Protein AF-A0A974YZ16-F1 (afdb_monomer)

Foldseek 3Di:
DKKKWKWWDDDDQVCCVVLQNWDWDWDQDPVRIIMIITIDDDPDVVSVVVNVVVCVVVVIGTPDMDDDD

Nearest PDB structures (foldseek):
  2jzx-assembly1_A  TM=6.320E-01  e=3.773E-01  Homo sapiens
  6i05-assembly1_A  TM=4.194E-01  e=1.159E-01  Pseudomonas aeruginosa
  4rbv-assembly2_C  TM=4.089E-01  e=2.384E-01  Salmonella enterica subsp. enterica serovar Typhimurium str. LT2
  2gv1-assembly1_A  TM=3.900E-01  e=3.773E-01  Escherichia coli
  5ueb-assembly1_A  TM=3.925E-01  e=3.773E-01  Neisseria gonorrhoeae NCCP11945

Secondary structure (DSSP, 8-state):
-EEEEEEES---GGGGGGGTT-EEEEEE-TTS-EEEEEEEE-SSHHHHHHHHHHHHHTT-EEEEEEE--

Radius of gyration: 11.45 Å; Cα contacts (8 Å, |Δi|>4): 122; chains: 1; bounding box: 33×18×26 Å

Structure (mmCIF, N/CA/C/O backbone):
data_AF-A0A974YZ16-F1
#
_entry.id   AF-A0A974YZ16-F1
#
loop_
_atom_site.group_PDB
_atom_site.id
_atom_site.type_symbol
_atom_site.label_atom_id
_atom_site.label_alt_id
_atom_site.label_comp_id
_atom_site.label_asym_id
_atom_site.label_entity_id
_atom_site.label_seq_id
_atom_site.pdbx_PDB_ins_code
_atom_site.Cartn_x
_atom_site.Cartn_y
_atom_site.Cartn_z
_atom_site.occupancy
_atom_site.B_iso_or_equiv
_atom_site.auth_seq_id
_atom_site.auth_comp_id
_atom_site.auth_asym_id
_atom_site.auth_atom_id
_atom_site.pdbx_PDB_model_num
ATOM 1 N N . MET A 1 1 ? -7.810 4.242 12.626 1.00 88.00 1 MET A N 1
ATOM 2 C CA . MET A 1 1 ? -6.590 3.471 12.968 1.00 88.00 1 MET A CA 1
ATOM 3 C C . MET A 1 1 ? -5.590 3.665 11.855 1.00 88.00 1 MET A C 1
ATOM 5 O O . MET A 1 1 ? -5.997 3.653 10.696 1.00 88.00 1 MET A O 1
ATOM 9 N N . GLU A 1 2 ? -4.330 3.890 12.198 1.00 92.25 2 GLU A N 1
ATOM 10 C CA . GLU A 1 2 ? -3.277 4.120 11.211 1.00 92.25 2 GLU A CA 1
ATOM 11 C C . GLU A 1 2 ? -2.654 2.793 10.772 1.00 92.25 2 GLU A C 1
ATOM 13 O O . GLU A 1 2 ? -2.321 1.942 11.605 1.00 92.25 2 GLU A O 1
ATOM 18 N N . TYR A 1 3 ? -2.500 2.619 9.461 1.00 93.88 3 TYR A N 1
ATOM 19 C CA . TYR A 1 3 ? -1.920 1.429 8.858 1.00 93.88 3 TYR A CA 1
ATOM 20 C C . TYR A 1 3 ? -0.762 1.784 7.934 1.00 93.88 3 TYR A C 1
ATOM 22 O O . TYR A 1 3 ? -0.775 2.803 7.245 1.00 93.88 3 TYR A O 1
ATOM 30 N N . GLU A 1 4 ? 0.208 0.879 7.889 1.00 95.00 4 GLU A N 1
ATOM 31 C CA . GLU A 1 4 ? 1.246 0.816 6.871 1.00 95.00 4 GLU A CA 1
ATOM 32 C C . GLU A 1 4 ? 1.063 -0.466 6.056 1.00 95.00 4 GLU A C 1
ATOM 34 O O . GLU A 1 4 ? 0.955 -1.561 6.615 1.00 95.00 4 GLU A O 1
ATOM 39 N N . ILE A 1 5 ? 1.060 -0.325 4.733 1.00 95.19 5 ILE A N 1
ATOM 40 C CA . ILE A 1 5 ? 0.962 -1.421 3.774 1.00 95.19 5 ILE A CA 1
ATOM 41 C C . ILE A 1 5 ? 2.176 -1.353 2.852 1.00 95.19 5 ILE A C 1
ATOM 43 O O . ILE A 1 5 ? 2.502 -0.290 2.325 1.00 95.19 5 ILE A O 1
ATOM 47 N N . LEU A 1 6 ? 2.848 -2.484 2.662 1.00 96.31 6 LEU A N 1
ATOM 48 C CA . LEU A 1 6 ? 3.930 -2.631 1.696 1.00 96.31 6 LEU A CA 1
ATOM 49 C C . LEU A 1 6 ? 3.494 -3.585 0.593 1.00 96.31 6 LEU A C 1
ATOM 51 O O . LEU A 1 6 ? 3.021 -4.687 0.878 1.00 96.31 6 LEU A O 1
ATOM 55 N N . ILE A 1 7 ? 3.692 -3.164 -0.648 1.00 95.69 7 ILE A N 1
ATOM 56 C CA . ILE A 1 7 ? 3.281 -3.887 -1.848 1.00 95.69 7 ILE A CA 1
ATOM 57 C C . ILE A 1 7 ? 4.488 -4.025 -2.773 1.00 95.69 7 ILE A C 1
ATOM 59 O O . ILE A 1 7 ? 5.228 -3.058 -2.943 1.00 95.69 7 ILE A O 1
AT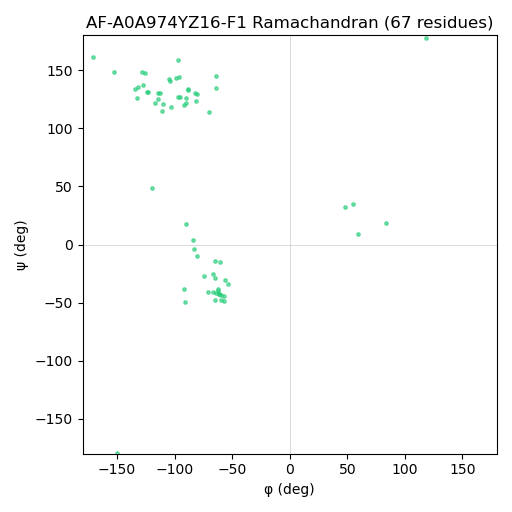OM 63 N N . GLU A 1 8 ? 4.682 -5.193 -3.379 1.00 95.25 8 GLU A N 1
ATOM 64 C CA . GLU A 1 8 ? 5.616 -5.376 -4.496 1.00 95.25 8 GLU A CA 1
ATOM 65 C C . GLU A 1 8 ? 4.935 -4.924 -5.792 1.00 95.25 8 GLU A C 1
ATOM 67 O O . GLU A 1 8 ? 3.849 -5.391 -6.140 1.00 95.25 8 GLU A O 1
ATOM 72 N N . GLY A 1 9 ? 5.570 -3.977 -6.479 1.00 92.62 9 GLY A N 1
ATOM 73 C CA . GLY A 1 9 ? 5.025 -3.239 -7.612 1.00 92.62 9 GLY A CA 1
ATOM 74 C C . GLY A 1 9 ? 4.932 -1.732 -7.355 1.00 92.62 9 GLY A C 1
ATOM 75 O O . GLY A 1 9 ? 5.258 -1.220 -6.280 1.00 92.62 9 GLY A O 1
ATOM 76 N N . GLU A 1 10 ? 4.491 -1.008 -8.378 1.00 91.19 10 GLU A N 1
ATOM 77 C CA . GLU A 1 10 ? 4.372 0.449 -8.372 1.00 91.19 10 GLU A CA 1
ATOM 78 C C . GLU A 1 10 ? 2.907 0.862 -8.531 1.00 91.19 10 GLU A C 1
ATOM 80 O O . GLU A 1 10 ? 2.265 0.531 -9.526 1.00 91.19 10 GLU A O 1
ATOM 85 N N . ILE A 1 11 ? 2.390 1.611 -7.557 1.00 89.88 11 ILE A N 1
ATOM 86 C CA . ILE A 1 11 ? 1.126 2.337 -7.677 1.00 89.88 11 ILE A CA 1
ATOM 87 C C . ILE A 1 11 ? 1.472 3.802 -7.905 1.00 89.88 11 ILE A C 1
ATOM 89 O O . ILE A 1 11 ? 2.097 4.454 -7.066 1.00 89.88 11 ILE A O 1
ATOM 93 N N . ALA A 1 12 ? 1.059 4.325 -9.054 1.00 87.00 12 ALA A N 1
ATOM 94 C CA . ALA A 1 12 ? 1.311 5.711 -9.402 1.00 87.00 12 ALA A CA 1
ATOM 95 C C . ALA A 1 12 ? 0.586 6.671 -8.438 1.00 87.00 12 ALA A C 1
ATOM 97 O O . ALA A 1 12 ? -0.533 6.417 -7.989 1.00 87.00 12 ALA A O 1
ATOM 98 N N . VAL A 1 13 ? 1.216 7.812 -8.138 1.00 82.88 13 VAL A N 1
ATOM 99 C CA . VAL A 1 13 ? 0.719 8.806 -7.163 1.00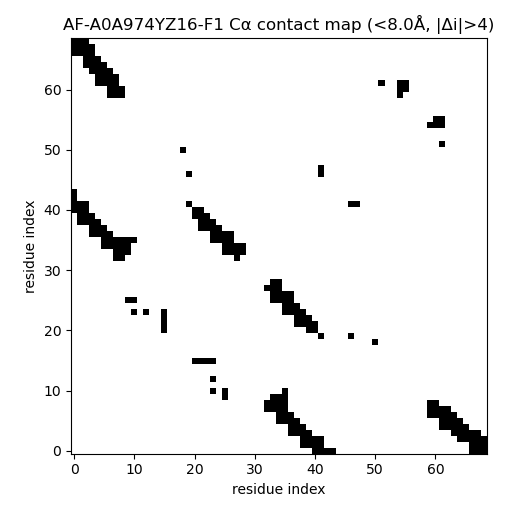 82.88 13 VAL A CA 1
ATOM 100 C C . VAL A 1 13 ? -0.693 9.308 -7.491 1.00 82.88 13 VAL A C 1
ATOM 102 O O . VAL A 1 13 ? -1.473 9.590 -6.587 1.00 82.88 13 VAL A O 1
ATOM 105 N N . ASN A 1 14 ? -1.075 9.361 -8.769 1.00 85.19 14 ASN A N 1
ATOM 106 C CA . ASN A 1 14 ? -2.415 9.780 -9.192 1.00 85.19 14 ASN A CA 1
ATOM 107 C C . ASN A 1 14 ? -3.539 8.828 -8.742 1.00 85.19 14 ASN A C 1
ATOM 109 O O . ASN A 1 14 ? -4.702 9.218 -8.775 1.00 85.19 14 ASN A O 1
ATOM 113 N N . TRP A 1 15 ? -3.215 7.614 -8.290 1.00 86.12 15 TRP A N 1
ATOM 114 C CA . TRP A 1 15 ? -4.189 6.684 -7.719 1.00 86.12 15 TRP A CA 1
ATOM 115 C C . TRP A 1 15 ? -4.484 6.955 -6.238 1.00 86.12 15 TRP A C 1
ATOM 117 O O . TRP A 1 15 ? -5.360 6.303 -5.686 1.00 86.12 15 TRP A O 1
ATOM 127 N N . GLN A 1 16 ? -3.822 7.909 -5.570 1.00 81.56 16 GLN A N 1
ATOM 128 C CA . GLN A 1 16 ? -4.052 8.189 -4.139 1.00 81.56 16 GLN A CA 1
ATOM 129 C C . GLN A 1 16 ? -5.525 8.452 -3.788 1.00 81.56 16 GLN A C 1
ATOM 131 O O . GLN A 1 16 ? -5.985 8.039 -2.724 1.00 81.56 16 GLN A O 1
ATOM 136 N N . MET A 1 17 ? -6.289 9.072 -4.695 1.00 79.50 17 MET A N 1
ATOM 137 C CA . MET A 1 17 ? -7.725 9.318 -4.494 1.00 79.50 17 MET A CA 1
ATOM 138 C C . MET A 1 17 ? -8.556 8.027 -4.428 1.00 79.50 17 MET A C 1
ATOM 140 O O . MET A 1 17 ? -9.566 7.985 -3.734 1.00 79.50 17 MET A O 1
ATOM 144 N N . GLU A 1 18 ? -8.108 6.962 -5.094 1.00 81.38 18 GLU A N 1
ATOM 145 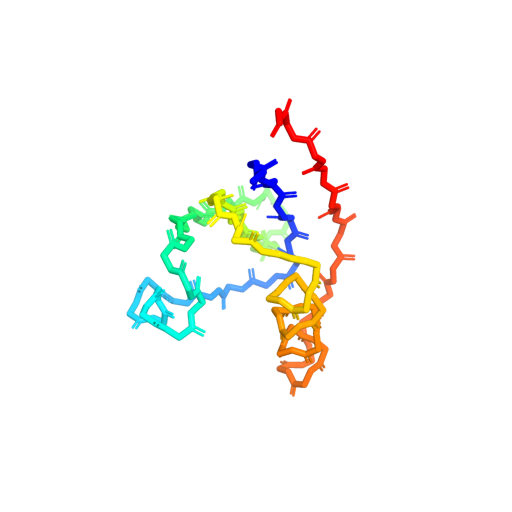C CA . GLU A 1 18 ? -8.779 5.657 -5.135 1.00 81.38 18 GLU A CA 1
ATOM 146 C C . GLU A 1 18 ? -8.515 4.801 -3.886 1.00 81.38 18 GLU A C 1
ATOM 148 O O . GLU A 1 18 ? -9.153 3.763 -3.698 1.00 81.38 18 GLU A O 1
ATOM 153 N N . PHE A 1 19 ? -7.575 5.222 -3.033 1.00 83.19 19 PHE A N 1
ATOM 154 C CA . PHE A 1 19 ? -7.153 4.509 -1.828 1.00 83.19 19 PHE A CA 1
ATOM 155 C C . PHE A 1 19 ? -7.391 5.345 -0.563 1.00 83.19 19 PHE A C 1
ATOM 157 O O . PHE A 1 19 ? -6.502 5.486 0.268 1.00 83.19 19 PHE A O 1
ATOM 164 N N . GLU A 1 20 ? -8.589 5.916 -0.416 1.00 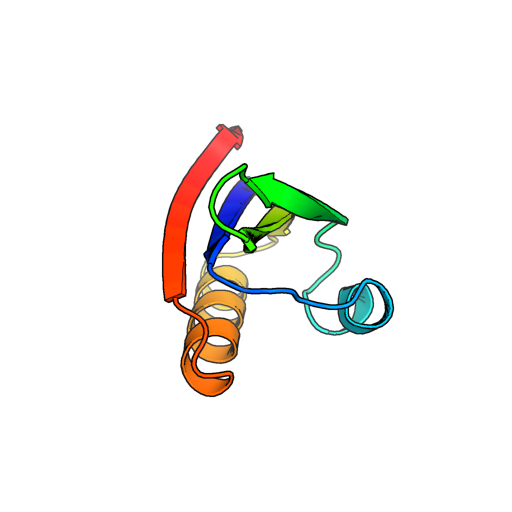74.94 20 GLU A N 1
ATOM 165 C CA . GLU A 1 20 ? -9.119 6.473 0.845 1.00 74.94 20 GLU A CA 1
ATOM 166 C C . GLU A 1 20 ? -8.173 7.411 1.637 1.00 74.94 20 GLU A C 1
ATOM 168 O O . GLU A 1 20 ? -8.228 7.478 2.864 1.00 74.94 20 GLU A O 1
ATOM 173 N N . GLY A 1 21 ? -7.306 8.169 0.954 1.00 73.06 21 GLY A N 1
ATOM 174 C CA . GLY A 1 21 ? -6.382 9.106 1.605 1.00 73.06 21 GLY A CA 1
ATOM 175 C C . GLY A 1 21 ? -5.079 8.484 2.121 1.00 73.06 21 GLY A C 1
ATOM 176 O O . GLY A 1 21 ? -4.395 9.095 2.943 1.00 73.06 21 GLY A O 1
ATOM 177 N N . PHE A 1 22 ? -4.705 7.294 1.643 1.00 84.38 22 PHE A N 1
ATOM 178 C CA . PHE A 1 22 ? -3.349 6.780 1.810 1.00 84.38 22 PHE A CA 1
ATOM 179 C C . PHE A 1 22 ? -2.333 7.663 1.073 1.00 84.38 22 PHE A C 1
ATOM 181 O O . PHE A 1 22 ? -2.505 8.013 -0.094 1.00 84.38 22 PHE A O 1
ATOM 188 N N . ILE A 1 23 ? -1.225 7.966 1.746 1.00 88.69 23 ILE A N 1
ATOM 189 C CA . ILE A 1 23 ? -0.046 8.584 1.142 1.00 88.69 23 ILE A CA 1
ATOM 190 C C . ILE A 1 23 ? 0.852 7.468 0.618 1.00 88.69 23 ILE A C 1
ATOM 192 O O . ILE A 1 23 ? 1.115 6.489 1.321 1.00 88.69 23 ILE A O 1
ATOM 196 N N . PHE A 1 24 ? 1.332 7.629 -0.613 1.00 90.31 24 PHE A N 1
ATOM 197 C CA . PHE A 1 24 ? 2.195 6.657 -1.281 1.00 90.31 24 PHE A CA 1
ATOM 198 C C . PHE A 1 24 ? 3.636 7.138 -1.321 1.00 90.31 24 PHE A C 1
ATOM 200 O 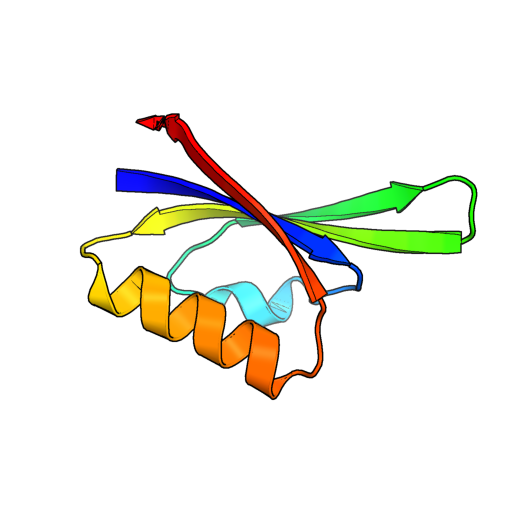O . PHE A 1 24 ? 3.901 8.310 -1.590 1.00 90.31 24 PHE A O 1
ATOM 207 N N . SER A 1 25 ? 4.566 6.208 -1.150 1.00 89.56 25 SER A N 1
ATOM 208 C CA . SER A 1 25 ? 5.951 6.390 -1.556 1.00 89.56 25 SER A CA 1
ATOM 209 C C . SER A 1 25 ? 6.469 5.155 -2.283 1.00 89.56 25 SER A C 1
ATOM 211 O O . SER A 1 25 ? 6.281 4.021 -1.839 1.00 89.56 25 SER A O 1
ATOM 213 N N . THR A 1 26 ? 7.136 5.384 -3.412 1.00 89.19 26 THR A N 1
ATOM 214 C CA . THR A 1 26 ? 7.832 4.326 -4.143 1.00 89.19 26 THR A CA 1
ATOM 215 C C . THR A 1 26 ? 9.176 4.065 -3.478 1.00 89.19 26 THR A C 1
ATOM 217 O O . THR A 1 26 ? 9.951 4.987 -3.221 1.00 89.19 26 THR A O 1
ATOM 220 N N . ILE A 1 27 ? 9.456 2.799 -3.202 1.00 89.88 27 ILE A N 1
ATOM 221 C CA . ILE A 1 27 ? 10.728 2.317 -2.681 1.00 89.88 27 ILE A CA 1
ATOM 222 C C . ILE A 1 27 ? 11.383 1.502 -3.794 1.00 89.88 27 ILE A C 1
ATOM 224 O O . ILE A 1 27 ? 10.880 0.448 -4.183 1.00 89.88 27 ILE A O 1
ATOM 228 N N . ASN A 1 28 ? 12.515 1.988 -4.294 1.00 85.19 28 ASN A N 1
ATOM 229 C CA . ASN A 1 28 ? 13.329 1.261 -5.263 1.00 85.19 28 ASN A CA 1
ATOM 230 C C . ASN A 1 28 ? 14.347 0.402 -4.508 1.00 85.19 28 ASN A C 1
ATOM 232 O O . ASN A 1 28 ? 15.094 0.922 -3.677 1.00 85.19 28 ASN A O 1
ATOM 236 N N . GLN A 1 29 ? 14.386 -0.902 -4.785 1.00 81.88 29 GLN A N 1
ATOM 237 C CA . GLN A 1 29 ? 15.454 -1.776 -4.301 1.00 81.88 29 GLN A CA 1
ATOM 238 C C . GLN A 1 29 ? 16.533 -1.972 -5.371 1.00 81.88 29 GLN A C 1
ATOM 240 O O . GLN A 1 29 ? 16.288 -1.812 -6.563 1.00 81.88 29 GLN A O 1
ATOM 245 N N . ALA A 1 30 ? 17.735 -2.368 -4.941 1.00 75.56 30 ALA A N 1
ATOM 246 C CA . ALA A 1 30 ? 18.880 -2.615 -5.825 1.00 75.56 30 ALA A CA 1
ATOM 247 C C . ALA A 1 30 ? 18.640 -3.724 -6.876 1.00 75.56 30 ALA A C 1
ATOM 249 O O . ALA A 1 30 ? 19.402 -3.843 -7.827 1.00 75.56 30 ALA A O 1
ATOM 250 N N . SER A 1 31 ? 17.594 -4.534 -6.706 1.00 80.19 31 SER A N 1
ATOM 251 C CA . SER A 1 31 ? 17.232 -5.677 -7.550 1.00 80.19 31 SER A CA 1
ATOM 252 C C . SER A 1 31 ? 16.288 -5.339 -8.716 1.00 80.19 31 SER A C 1
ATOM 254 O O . SER A 1 31 ? 15.640 -6.245 -9.232 1.00 80.19 31 SER A O 1
ATOM 256 N N . ASP A 1 32 ? 16.156 -4.060 -9.092 1.00 83.00 32 ASP A N 1
ATOM 257 C CA . ASP A 1 32 ? 15.165 -3.540 -10.063 1.00 83.00 32 ASP A CA 1
ATOM 258 C C . ASP A 1 32 ? 13.696 -3.804 -9.666 1.00 83.00 32 ASP A C 1
ATOM 260 O O . ASP A 1 32 ? 12.744 -3.562 -10.407 1.00 83.00 32 ASP A O 1
ATOM 264 N N . ARG A 1 33 ? 13.486 -4.282 -8.436 1.00 88.69 33 ARG A N 1
ATOM 265 C CA . ARG A 1 33 ? 12.163 -4.435 -7.849 1.00 88.69 33 ARG A CA 1
ATOM 266 C C . ARG A 1 33 ? 11.705 -3.107 -7.278 1.00 88.69 33 ARG A C 1
ATOM 268 O O . ARG A 1 33 ? 12.410 -2.467 -6.489 1.00 88.69 33 ARG A O 1
ATOM 275 N N . LYS A 1 34 ? 10.485 -2.735 -7.641 1.00 93.00 34 LYS A N 1
ATOM 276 C CA . LYS A 1 34 ? 9.788 -1.584 -7.081 1.00 93.00 34 LYS A CA 1
ATOM 277 C C . LYS A 1 34 ? 8.825 -2.046 -6.008 1.00 93.00 34 LYS A C 1
ATOM 279 O O . LYS A 1 34 ? 8.192 -3.089 -6.143 1.00 93.00 34 LYS A O 1
ATOM 284 N N . PHE A 1 35 ? 8.703 -1.244 -4.968 1.00 95.19 35 PHE A N 1
ATOM 285 C CA . PHE A 1 35 ? 7.713 -1.435 -3.928 1.00 95.19 35 PHE A CA 1
ATOM 286 C C . PHE A 1 35 ? 6.937 -0.145 -3.730 1.00 95.19 35 PHE A C 1
ATOM 288 O O . PHE A 1 35 ? 7.486 0.949 -3.853 1.00 95.19 35 PHE A O 1
ATOM 295 N N . THR A 1 36 ? 5.673 -0.274 -3.362 1.00 95.06 36 THR A N 1
ATOM 296 C CA . THR A 1 36 ? 4.844 0.850 -2.946 1.00 95.06 36 THR A CA 1
ATOM 297 C C . THR A 1 36 ? 4.590 0.722 -1.458 1.00 95.06 36 THR A C 1
ATOM 299 O O . THR A 1 36 ? 4.029 -0.273 -0.995 1.00 95.06 36 THR A O 1
ATOM 302 N N . ARG A 1 37 ? 4.997 1.738 -0.701 1.00 95.12 37 ARG A N 1
ATOM 303 C CA . ARG A 1 37 ? 4.607 1.904 0.694 1.00 95.12 37 ARG A CA 1
ATOM 304 C C . ARG A 1 37 ? 3.405 2.831 0.755 1.00 95.12 37 ARG A C 1
ATOM 306 O O . ARG A 1 37 ? 3.456 3.944 0.240 1.00 95.12 37 ARG A O 1
ATOM 313 N N . MET A 1 38 ? 2.348 2.375 1.409 1.00 94.25 38 MET A N 1
ATOM 314 C CA . MET A 1 38 ? 1.142 3.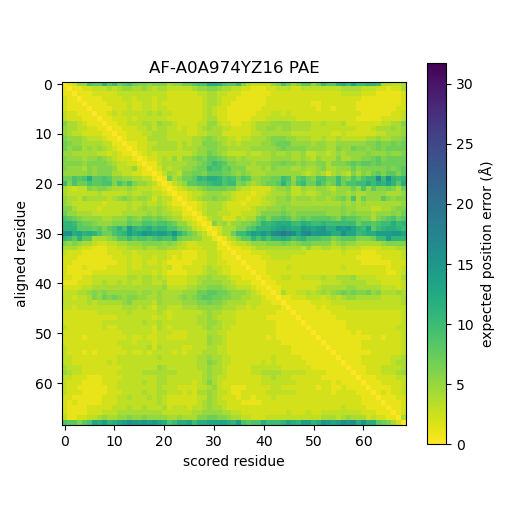150 1.664 1.00 94.25 38 MET A CA 1
ATOM 315 C C . MET A 1 38 ? 1.007 3.367 3.170 1.00 94.25 38 MET A C 1
ATOM 317 O O . MET A 1 38 ? 1.001 2.398 3.928 1.00 94.25 38 MET A O 1
ATOM 321 N N . VAL A 1 39 ? 0.882 4.620 3.609 1.00 94.25 39 VAL A N 1
ATOM 322 C CA . VAL A 1 39 ? 0.575 4.962 5.009 1.00 94.25 39 VAL A CA 1
ATOM 323 C C . VAL A 1 39 ? -0.669 5.838 5.064 1.00 94.25 39 VAL A C 1
ATOM 325 O O . VAL A 1 39 ? -0.782 6.803 4.310 1.00 94.25 39 VAL A O 1
ATOM 328 N N . GLY A 1 40 ? -1.621 5.489 5.924 1.00 92.12 40 GLY A N 1
ATOM 329 C CA . GLY A 1 40 ? -2.902 6.183 5.977 1.00 92.12 40 GLY A CA 1
ATOM 330 C C . GLY A 1 40 ? -3.760 5.774 7.164 1.00 92.12 40 GLY A C 1
ATOM 331 O O . GLY A 1 40 ? -3.555 4.730 7.788 1.00 92.12 40 GLY A O 1
ATOM 332 N N . THR A 1 41 ? -4.739 6.620 7.479 1.00 91.75 41 THR A N 1
ATOM 333 C CA . THR A 1 41 ? -5.737 6.337 8.513 1.00 91.75 41 THR A CA 1
ATOM 334 C C . THR A 1 41 ? -6.998 5.785 7.876 1.00 91.75 41 THR A C 1
ATOM 336 O O . THR A 1 41 ? -7.586 6.421 7.009 1.00 91.75 41 THR A O 1
ATOM 339 N N . LEU A 1 42 ? -7.452 4.637 8.369 1.00 89.06 42 LEU A N 1
ATOM 340 C CA . LEU A 1 42 ? -8.711 4.029 7.962 1.00 89.06 42 LEU A CA 1
ATOM 341 C C . LEU A 1 42 ? -9.788 4.237 9.025 1.00 89.06 42 LEU A C 1
ATOM 343 O O . LEU A 1 42 ? -9.509 4.172 10.234 1.00 89.06 42 LEU A O 1
ATOM 347 N N . LYS A 1 43 ? -11.014 4.496 8.552 1.00 86.94 43 LYS A N 1
ATOM 348 C CA . LYS A 1 43 ? -12.197 4.741 9.390 1.00 86.94 43 LYS A CA 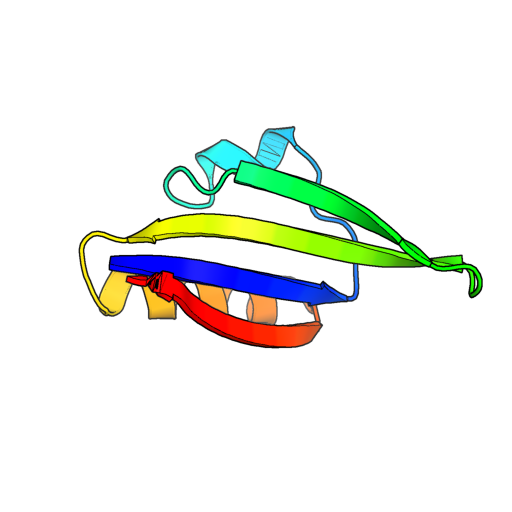1
ATOM 349 C C . LYS A 1 43 ? -12.675 3.469 10.080 1.00 86.94 43 LYS A C 1
ATOM 351 O O . LYS A 1 43 ? -13.010 3.510 11.260 1.00 86.94 43 LYS A O 1
ATOM 356 N N . ASP A 1 44 ? -12.660 2.352 9.363 1.00 89.19 44 ASP A N 1
ATOM 357 C CA . ASP A 1 44 ? -13.130 1.063 9.851 1.00 89.19 44 ASP A CA 1
ATOM 358 C C . ASP A 1 44 ? -12.374 -0.109 9.200 1.00 89.19 44 ASP A C 1
ATOM 360 O O . ASP A 1 44 ? -11.431 0.065 8.423 1.00 89.19 44 ASP A O 1
ATOM 364 N N . GLN A 1 45 ? -12.762 -1.326 9.582 1.00 88.81 45 GLN A N 1
ATOM 365 C CA . GLN A 1 45 ? -12.170 -2.557 9.069 1.00 88.81 45 GLN A CA 1
ATOM 366 C C . GLN A 1 45 ? -12.625 -2.880 7.635 1.00 88.81 45 GLN A C 1
ATOM 368 O O . GLN A 1 45 ? -11.880 -3.516 6.892 1.00 88.81 45 GLN A O 1
ATOM 373 N N . SER A 1 46 ? -13.812 -2.430 7.225 1.00 92.31 46 SER A N 1
ATOM 374 C CA . SER A 1 46 ? -14.337 -2.643 5.872 1.00 92.31 46 SER A CA 1
ATOM 375 C C . SER A 1 46 ? -13.502 -1.895 4.835 1.00 92.31 46 SER A C 1
ATOM 377 O O . SER A 1 46 ? -13.163 -2.470 3.802 1.00 92.31 46 SER A O 1
ATOM 379 N N . ALA A 1 47 ? -13.090 -0.664 5.146 1.00 90.62 47 ALA A N 1
ATOM 380 C CA . ALA A 1 47 ? -12.163 0.121 4.336 1.00 90.62 47 ALA A CA 1
ATOM 381 C C . ALA A 1 47 ? -10.833 -0.622 4.127 1.00 90.62 47 ALA A C 1
ATOM 383 O O . ALA A 1 47 ? -10.349 -0.751 3.004 1.00 90.62 47 ALA A O 1
ATOM 384 N N . LEU A 1 48 ? -10.275 -1.221 5.189 1.00 91.88 48 LEU A N 1
ATOM 385 C CA . LEU A 1 48 ? -9.052 -2.025 5.080 1.00 91.88 48 LEU A CA 1
ATOM 386 C C . LEU A 1 48 ? -9.241 -3.204 4.122 1.00 91.88 48 LEU A C 1
ATOM 388 O O . LEU A 1 48 ? -8.417 -3.410 3.233 1.00 91.88 48 LEU A O 1
ATOM 392 N N . PHE A 1 49 ? -10.330 -3.960 4.268 1.00 93.31 49 PHE A N 1
ATOM 393 C CA . PHE A 1 49 ? -10.617 -5.077 3.370 1.00 93.31 49 PHE A CA 1
ATOM 394 C C . PHE A 1 49 ? -10.823 -4.630 1.920 1.00 93.31 49 PHE A C 1
ATOM 396 O O . PHE A 1 49 ? -10.338 -5.307 1.015 1.00 93.31 49 PHE A O 1
ATOM 403 N N . GLY A 1 50 ? -11.468 -3.483 1.689 1.00 93.31 50 GLY A N 1
ATOM 404 C CA . GLY A 1 50 ? -11.621 -2.901 0.354 1.00 93.31 50 GLY A CA 1
ATOM 405 C C . GLY A 1 50 ? -10.276 -2.596 -0.309 1.00 93.31 50 GLY A C 1
ATOM 406 O O . GLY A 1 50 ? -10.062 -2.943 -1.472 1.00 93.31 50 GLY A O 1
ATOM 407 N N . ILE A 1 51 ? -9.336 -2.027 0.448 1.00 92.31 51 ILE A N 1
ATOM 408 C CA . ILE A 1 51 ? -7.975 -1.738 -0.023 1.00 92.31 51 ILE A CA 1
ATOM 409 C C . ILE A 1 51 ? -7.221 -3.033 -0.351 1.00 92.31 51 ILE A C 1
ATOM 411 O O . ILE A 1 51 ? -6.656 -3.153 -1.438 1.00 92.31 51 ILE A O 1
ATOM 415 N N . LEU A 1 52 ? -7.248 -4.028 0.542 1.00 93.62 52 LEU A N 1
ATOM 416 C CA . LEU A 1 52 ? -6.581 -5.318 0.317 1.00 93.62 52 LEU A CA 1
ATOM 417 C C . LEU A 1 52 ? -7.162 -6.070 -0.889 1.00 93.62 52 LEU A C 1
ATOM 419 O O . LEU A 1 52 ? -6.411 -6.631 -1.687 1.00 93.62 52 LEU A O 1
ATOM 423 N N . ALA A 1 53 ? -8.484 -6.033 -1.065 1.00 95.00 53 ALA A N 1
ATOM 424 C CA . ALA A 1 53 ? -9.145 -6.605 -2.233 1.00 95.00 53 ALA A CA 1
ATOM 425 C C . ALA A 1 53 ? -8.732 -5.886 -3.525 1.00 95.00 53 ALA A C 1
ATOM 427 O O . ALA A 1 53 ? -8.447 -6.540 -4.526 1.00 95.00 53 ALA A O 1
ATOM 428 N N . ARG A 1 54 ? -8.635 -4.548 -3.508 1.00 93.25 54 ARG A N 1
ATOM 429 C CA . ARG A 1 54 ? -8.165 -3.767 -4.662 1.00 93.25 54 ARG A CA 1
ATOM 430 C C . ARG A 1 54 ? -6.730 -4.132 -5.046 1.00 93.25 54 ARG A C 1
ATOM 432 O O . ARG A 1 54 ? -6.469 -4.313 -6.228 1.00 93.25 54 ARG A O 1
ATOM 439 N N . ILE A 1 55 ? -5.829 -4.292 -4.074 1.00 93.56 55 ILE A N 1
ATOM 440 C CA . ILE A 1 55 ? -4.445 -4.747 -4.311 1.00 93.56 55 ILE A CA 1
ATOM 441 C C . ILE A 1 55 ? -4.445 -6.110 -5.019 1.00 93.56 55 ILE A C 1
ATOM 443 O O . ILE A 1 55 ? -3.800 -6.259 -6.056 1.00 93.56 55 ILE A O 1
ATOM 447 N N . GLY A 1 56 ? -5.232 -7.069 -4.518 1.00 94.19 56 GLY A N 1
ATOM 448 C CA . GLY A 1 56 ? -5.377 -8.385 -5.146 1.00 94.19 56 GLY A CA 1
ATOM 449 C C . GLY A 1 56 ? -5.951 -8.319 -6.566 1.00 94.19 56 GLY A C 1
ATOM 450 O O . GLY A 1 56 ? -5.430 -8.964 -7.471 1.00 94.19 56 GLY A O 1
ATOM 451 N N . ASN A 1 57 ? -6.967 -7.482 -6.795 1.00 95.19 57 ASN A N 1
ATOM 452 C CA . ASN A 1 57 ? -7.580 -7.289 -8.115 1.00 95.19 57 ASN A CA 1
ATOM 453 C C . ASN A 1 57 ? -6.635 -6.633 -9.135 1.00 95.19 57 ASN A C 1
ATOM 455 O O . ASN A 1 57 ? -6.802 -6.828 -10.336 1.00 95.19 57 ASN A O 1
ATOM 459 N N . LEU A 1 58 ? -5.644 -5.866 -8.672 1.00 92.88 58 LEU A N 1
ATOM 460 C CA . LEU A 1 58 ? -4.583 -5.296 -9.508 1.00 92.88 58 LEU A CA 1
ATOM 461 C C . LEU A 1 58 ? -3.427 -6.276 -9.751 1.00 92.88 58 LEU A C 1
ATOM 463 O O . LEU A 1 58 ? -2.441 -5.902 -10.383 1.00 92.88 58 LEU A O 1
ATOM 467 N N . ASN A 1 59 ? -3.541 -7.514 -9.260 1.00 94.88 59 ASN A N 1
ATOM 468 C CA . ASN A 1 59 ? -2.487 -8.523 -9.311 1.00 94.88 59 ASN A CA 1
ATOM 469 C C . ASN A 1 59 ? -1.165 -8.026 -8.690 1.00 94.88 59 ASN A C 1
ATOM 471 O O . ASN A 1 59 ? -0.076 -8.353 -9.160 1.00 94.88 59 ASN A O 1
ATOM 475 N N . LEU A 1 60 ? -1.273 -7.200 -7.643 1.00 94.31 60 LEU A N 1
ATOM 476 C CA . LEU A 1 60 ? -0.146 -6.719 -6.856 1.00 94.31 60 LEU A CA 1
ATOM 477 C C . LEU A 1 60 ? 0.033 -7.593 -5.612 1.00 94.31 60 LEU A C 1
ATOM 479 O O . LEU A 1 60 ? -0.940 -8.033 -4.995 1.00 94.31 60 LEU A O 1
ATOM 483 N N . THR A 1 61 ? 1.281 -7.813 -5.206 1.00 94.94 61 THR A N 1
ATOM 484 C CA . THR A 1 61 ? 1.584 -8.677 -4.060 1.00 94.94 61 THR A CA 1
ATOM 485 C C . THR A 1 61 ? 1.646 -7.859 -2.780 1.00 94.94 61 THR A C 1
ATOM 487 O O . THR A 1 61 ? 2.491 -6.976 -2.636 1.00 94.94 61 THR A O 1
ATOM 490 N N . LEU A 1 62 ? 0.793 -8.187 -1.810 1.00 96.00 62 LEU A N 1
ATOM 491 C CA . LEU A 1 62 ? 0.905 -7.665 -0.450 1.00 96.00 62 LEU A CA 1
ATOM 492 C C . LEU A 1 62 ? 2.128 -8.283 0.245 1.00 96.00 62 LEU A C 1
ATOM 494 O O . LEU A 1 62 ? 2.141 -9.476 0.540 1.00 96.00 62 LEU A O 1
ATOM 498 N N . CYS A 1 63 ? 3.135 -7.469 0.554 1.00 95.81 63 CYS A N 1
ATOM 499 C CA . CYS A 1 63 ? 4.342 -7.913 1.254 1.00 95.81 63 CYS A CA 1
ATOM 500 C C . CYS A 1 63 ? 4.232 -7.761 2.771 1.00 95.81 63 CYS A C 1
ATOM 502 O O . CYS A 1 63 ? 4.746 -8.594 3.515 1.00 95.81 63 CYS A O 1
ATOM 504 N N . ALA A 1 64 ? 3.607 -6.680 3.244 1.00 96.56 64 ALA A N 1
ATOM 505 C CA . ALA A 1 64 ? 3.427 -6.438 4.670 1.00 96.56 64 ALA A CA 1
ATOM 506 C C . ALA A 1 64 ? 2.186 -5.589 4.953 1.00 96.56 64 ALA A C 1
ATOM 508 O O . ALA A 1 64 ? 1.843 -4.692 4.187 1.00 96.56 64 ALA A O 1
ATOM 509 N N . LEU A 1 65 ? 1.565 -5.843 6.104 1.00 95.94 65 LEU A N 1
ATOM 510 C CA . LEU A 1 65 ? 0.505 -5.029 6.689 1.00 95.94 65 LEU A CA 1
ATOM 511 C C . LEU A 1 65 ? 0.829 -4.814 8.169 1.00 95.94 65 LEU A C 1
ATOM 513 O O . LEU A 1 65 ? 1.046 -5.778 8.904 1.00 95.94 65 LEU A O 1
ATOM 517 N N . ARG A 1 66 ? 0.863 -3.558 8.614 1.00 95.69 66 ARG A N 1
ATOM 518 C CA . ARG A 1 66 ? 1.136 -3.185 10.006 1.00 95.69 66 ARG A CA 1
ATOM 519 C C . ARG A 1 66 ? 0.103 -2.184 10.490 1.00 95.69 66 ARG A C 1
ATOM 521 O O . ARG A 1 66 ? -0.200 -1.216 9.800 1.00 95.69 66 ARG A O 1
ATOM 528 N N . LYS A 1 67 ? -0.398 -2.396 11.704 1.00 94.19 67 LYS A N 1
ATOM 529 C CA . LYS A 1 67 ? -1.181 -1.404 12.442 1.00 94.19 67 LYS A CA 1
ATOM 530 C C . LYS A 1 67 ? -0.214 -0.565 13.275 1.00 94.19 67 LYS A C 1
ATOM 532 O O . LYS A 1 67 ? 0.531 -1.134 14.069 1.00 94.19 67 LYS A O 1
ATOM 537 N N . LEU A 1 68 ? -0.195 0.749 13.068 1.00 89.44 68 LEU A N 1
ATOM 538 C CA .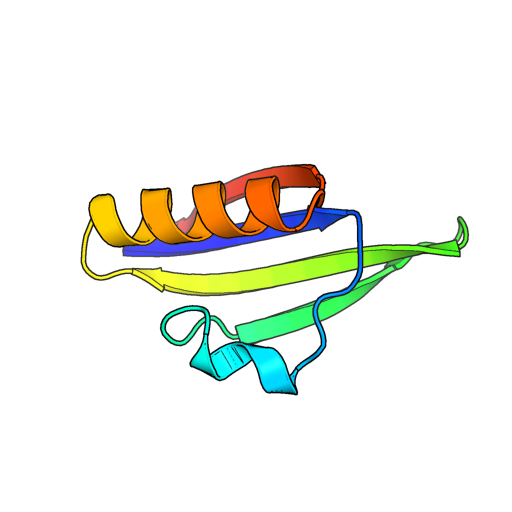 LEU A 1 68 ? 0.756 1.651 13.721 1.00 89.44 68 LEU A CA 1
ATOM 539 C C . LEU A 1 68 ? 0.200 2.203 15.040 1.00 89.44 68 LEU A C 1
ATOM 541 O O . LEU A 1 68 ? 0.888 2.105 16.056 1.00 89.44 68 LEU A O 1
ATOM 545 N N . LYS A 1 69 ? -1.037 2.728 15.040 1.00 78.88 69 LYS A N 1
ATOM 546 C CA . LYS A 1 69 ? -1.772 3.212 16.226 1.00 78.88 69 LYS A CA 1
ATOM 547 C C . LYS A 1 69 ? -3.290 3.050 16.066 1.00 78.88 69 LYS A C 1
ATOM 549 O O . LYS A 1 69 ? -3.839 3.351 14.976 1.00 78.88 69 LYS A O 1
#

pLDDT: mean 89.99, std 5.72, range [73.06, 96.56]

Mean predicted aligned error: 3.66 Å

Sequence (69 aa):
MEYEILIEGEIAVNWQMEFEGFIFSTINQASDRKFTRMVGTLKDQSALFGILARIGNLNLTLCALRKLK

Solvent-accessible surface area (backbone atoms only — not comparable to full-atom values): 3950 Å² total; per-residue (Å²): 79,33,37,40,38,33,31,50,40,81,74,62,75,86,51,32,80,81,48,75,65,31,48,75,45,81,45,80,47,97,81,82,46,42,23,27,38,35,43,32,60,40,94,50,70,66,57,52,51,5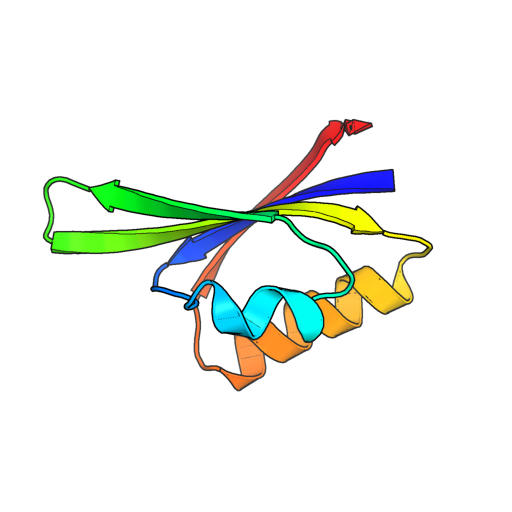1,52,54,50,52,38,52,74,68,74,39,47,81,73,46,79,44,80,75,92